Protein AF-A0A2N7YHT2-F1 (afdb_monomer_lite)

Foldseek 3Di:
DVVVVVVVVVVVVVVVVVVVCCLPVPVVCCLVVPVLCVLCPPPDPPDPSNVVSVVVSVCSSCVVVVVVVVVVVVVVVVVVVVVVVVVVVVVVVVPD

Structure (mmCIF, N/CA/C/O backbone):
data_AF-A0A2N7YHT2-F1
#
_entry.id   AF-A0A2N7YHT2-F1
#
loop_
_atom_site.group_PDB
_atom_site.id
_atom_site.type_symbol
_atom_site.label_atom_id
_atom_site.label_alt_id
_atom_site.label_comp_id
_atom_site.label_asym_id
_atom_site.label_entity_id
_atom_site.label_seq_id
_atom_site.pdbx_PDB_ins_code
_atom_site.Cartn_x
_atom_site.Cartn_y
_atom_site.Cartn_z
_atom_site.occupancy
_atom_site.B_iso_or_equiv
_atom_site.auth_seq_id
_atom_site.auth_comp_id
_atom_site.auth_asym_id
_atom_site.auth_atom_id
_atom_site.pdbx_PDB_model_num
ATOM 1 N N . MET A 1 1 ? -23.168 7.913 23.762 1.00 46.50 1 MET A N 1
ATOM 2 C CA . MET A 1 1 ? -23.184 7.896 22.278 1.00 46.50 1 MET A CA 1
ATOM 3 C C . MET A 1 1 ? -22.158 8.850 21.663 1.00 46.50 1 MET A C 1
ATOM 5 O O . MET A 1 1 ? -21.387 8.365 20.849 1.00 46.50 1 MET A O 1
ATOM 9 N N . LYS A 1 2 ? -22.073 10.132 22.073 1.00 49.06 2 LYS A N 1
ATOM 10 C CA . LYS A 1 2 ? -21.034 11.079 21.593 1.00 49.06 2 LYS A CA 1
ATOM 11 C C . LYS A 1 2 ? -19.592 10.564 21.791 1.00 49.06 2 LYS A C 1
ATOM 13 O O . LYS A 1 2 ? -18.894 10.363 20.809 1.00 49.06 2 LYS A O 1
ATOM 18 N N . ASP A 1 3 ? -19.225 10.142 23.003 1.00 54.88 3 ASP A N 1
ATOM 19 C CA . ASP A 1 3 ? -17.847 9.691 23.295 1.00 54.88 3 ASP A CA 1
ATOM 20 C C . ASP A 1 3 ? -17.379 8.432 22.539 1.00 54.88 3 ASP A C 1
ATOM 22 O O . ASP A 1 3 ? -16.183 8.241 22.319 1.00 54.88 3 ASP A O 1
ATOM 26 N N . HIS A 1 4 ? -18.299 7.538 22.158 1.00 56.88 4 HIS A N 1
ATOM 27 C CA . HIS A 1 4 ? -17.952 6.325 21.404 1.00 56.88 4 HIS A CA 1
ATOM 28 C C . HIS A 1 4 ? -17.737 6.618 19.917 1.00 56.88 4 HIS A C 1
ATOM 30 O O . HIS A 1 4 ? -16.832 6.041 19.314 1.00 56.88 4 HIS A O 1
ATOM 36 N N . ILE A 1 5 ? -18.535 7.527 19.350 1.00 56.28 5 ILE A N 1
ATOM 37 C CA . ILE A 1 5 ? -18.391 7.976 17.962 1.00 56.28 5 ILE A CA 1
ATOM 38 C C . ILE A 1 5 ? -17.085 8.770 17.813 1.00 56.28 5 ILE A C 1
ATOM 40 O O . ILE A 1 5 ? -16.323 8.505 16.885 1.00 56.28 5 ILE A O 1
ATOM 44 N N . ASP A 1 6 ? -16.750 9.627 18.782 1.00 61.44 6 ASP A N 1
ATOM 45 C CA . ASP A 1 6 ? -15.512 10.419 18.755 1.00 61.44 6 ASP A CA 1
ATOM 46 C C . ASP A 1 6 ? -14.254 9.542 18.868 1.00 61.44 6 ASP A C 1
ATOM 48 O O . ASP A 1 6 ? -13.303 9.691 18.097 1.00 61.44 6 ASP A O 1
ATOM 52 N N . LYS A 1 7 ? -14.255 8.541 19.761 1.00 69.56 7 LYS A N 1
ATOM 53 C CA . LYS A 1 7 ? -13.135 7.588 19.891 1.00 69.56 7 LYS A CA 1
ATOM 54 C C . LYS A 1 7 ? -12.960 6.707 18.650 1.00 69.56 7 LYS A C 1
ATOM 56 O O . LYS A 1 7 ? -11.827 6.372 18.303 1.00 69.56 7 LYS A O 1
ATOM 61 N N . ALA A 1 8 ? -14.050 6.320 17.986 1.00 71.50 8 ALA A N 1
ATOM 62 C CA . ALA A 1 8 ? -13.989 5.561 16.737 1.00 71.50 8 ALA A CA 1
ATOM 63 C C . ALA A 1 8 ? -13.475 6.423 15.569 1.00 71.50 8 ALA A C 1
ATOM 65 O O . ALA A 1 8 ? -12.625 5.965 14.800 1.00 71.50 8 ALA A O 1
ATOM 66 N N . GLY A 1 9 ? -13.921 7.680 15.486 1.00 69.88 9 GLY A N 1
ATOM 67 C CA . GLY A 1 9 ? -13.457 8.651 14.495 1.00 69.88 9 GLY A CA 1
ATOM 68 C C . GLY A 1 9 ? -11.958 8.933 14.610 1.00 69.88 9 GLY A C 1
ATOM 69 O O . GLY A 1 9 ? -11.238 8.821 13.620 1.00 69.88 9 GLY A O 1
ATOM 70 N N . ILE A 1 10 ? -11.458 9.186 15.825 1.00 79.62 10 ILE A N 1
ATOM 71 C CA . ILE A 1 10 ? -10.026 9.431 16.073 1.00 79.62 10 ILE A CA 1
ATOM 72 C C . ILE A 1 10 ? -9.171 8.231 15.646 1.00 79.62 10 ILE A C 1
ATOM 74 O O . ILE A 1 10 ? -8.139 8.410 15.002 1.00 79.62 10 ILE A O 1
ATOM 78 N N . ARG A 1 11 ? -9.605 6.997 15.941 1.00 76.50 11 ARG A N 1
ATOM 79 C CA . ARG A 1 11 ? -8.893 5.784 15.503 1.00 76.50 11 ARG A CA 1
ATOM 80 C C . ARG A 1 11 ? -8.827 5.686 13.981 1.00 76.50 11 ARG A C 1
ATOM 82 O O . ARG A 1 11 ? -7.753 5.417 13.457 1.00 76.50 11 ARG A O 1
ATOM 89 N N . CYS A 1 12 ? -9.928 5.963 13.280 1.00 79.38 12 CYS A N 1
ATOM 90 C CA . CYS A 1 12 ? -9.944 5.961 11.815 1.00 79.38 12 CYS A CA 1
ATOM 91 C C . CYS A 1 12 ? -8.989 7.007 11.232 1.00 79.38 12 CYS A C 1
ATOM 93 O O . CYS A 1 12 ? -8.247 6.701 10.302 1.00 79.38 12 CYS A O 1
ATOM 95 N N . VAL A 1 13 ? -8.959 8.215 11.804 1.00 79.81 13 VAL A N 1
ATOM 96 C CA . VAL A 1 13 ? -8.042 9.281 11.373 1.00 79.81 13 VAL A CA 1
ATOM 97 C C . VAL A 1 13 ? -6.583 8.874 11.589 1.00 79.81 13 VAL A C 1
ATOM 99 O O . VAL A 1 13 ? -5.776 9.003 10.671 1.00 79.81 13 VAL A O 1
ATOM 102 N N . ILE A 1 14 ? -6.242 8.319 12.757 1.00 86.06 14 ILE A N 1
ATOM 103 C CA . ILE A 1 14 ? -4.883 7.832 13.043 1.00 86.06 14 ILE A CA 1
ATOM 104 C C . ILE A 1 14 ? -4.489 6.723 12.062 1.00 86.06 14 ILE A C 1
ATOM 106 O O . ILE A 1 14 ? -3.393 6.762 11.507 1.00 86.06 14 ILE A O 1
ATOM 110 N N . THR A 1 15 ? -5.375 5.759 11.802 1.00 85.38 15 THR A N 1
ATOM 111 C CA . THR A 1 15 ? -5.120 4.684 10.834 1.00 85.38 15 THR A CA 1
ATOM 112 C C . THR A 1 15 ? -4.938 5.227 9.418 1.00 85.38 15 THR A C 1
ATOM 114 O O . THR A 1 15 ? -4.033 4.782 8.717 1.00 85.38 15 THR A O 1
ATOM 117 N N . MET A 1 16 ? -5.735 6.215 9.005 1.00 84.19 16 MET A N 1
ATOM 118 C CA . MET A 1 16 ? -5.602 6.862 7.698 1.00 84.19 16 MET A CA 1
ATOM 119 C C . MET A 1 16 ? -4.247 7.568 7.553 1.00 84.19 16 MET A C 1
ATOM 121 O O . MET A 1 16 ? -3.574 7.393 6.538 1.00 84.19 16 MET A O 1
ATOM 125 N N . ILE A 1 17 ? -3.812 8.307 8.578 1.00 90.62 17 ILE A N 1
ATOM 126 C CA . ILE A 1 17 ? -2.499 8.969 8.595 1.00 90.62 17 ILE A CA 1
ATOM 127 C C . ILE A 1 17 ? -1.373 7.930 8.574 1.00 90.62 17 ILE A C 1
ATOM 129 O O . ILE A 1 17 ? -0.446 8.048 7.777 1.00 90.62 17 ILE A O 1
ATOM 133 N N . ALA A 1 18 ? -1.456 6.889 9.404 1.00 90.31 18 ALA A N 1
ATOM 134 C CA . ALA A 1 18 ? -0.453 5.827 9.445 1.00 90.31 18 ALA A CA 1
ATOM 135 C C . ALA A 1 18 ? -0.335 5.105 8.095 1.00 90.31 18 ALA A C 1
ATOM 137 O O . ALA A 1 18 ? 0.770 4.842 7.626 1.00 90.31 18 ALA A O 1
ATOM 138 N N . PHE A 1 19 ? -1.466 4.838 7.440 1.00 89.75 19 PHE A N 1
ATOM 139 C CA . PHE A 1 19 ? -1.489 4.232 6.117 1.00 89.75 19 PHE A CA 1
ATOM 140 C C . PHE A 1 19 ? -0.889 5.155 5.050 1.00 89.75 19 PHE A C 1
ATOM 142 O O . PHE A 1 19 ? -0.093 4.709 4.229 1.00 89.75 19 PHE A O 1
ATOM 149 N N . PHE A 1 20 ? -1.188 6.454 5.102 1.00 91.00 20 PHE A N 1
ATOM 150 C CA . PHE A 1 20 ? -0.572 7.443 4.218 1.00 91.00 20 PHE A CA 1
ATOM 151 C C . PHE A 1 20 ? 0.954 7.519 4.399 1.00 91.00 20 PHE A C 1
ATOM 153 O O . PHE A 1 20 ? 1.699 7.526 3.416 1.00 91.00 20 PHE A O 1
ATOM 160 N N . LEU A 1 21 ? 1.437 7.514 5.645 1.00 93.62 21 LEU A N 1
ATOM 161 C CA . LEU A 1 21 ? 2.870 7.485 5.947 1.00 93.62 21 LEU A CA 1
ATOM 162 C C . LEU A 1 21 ? 3.520 6.189 5.458 1.00 93.62 21 LEU A C 1
ATOM 164 O O . LEU A 1 21 ? 4.582 6.235 4.846 1.00 93.62 21 LEU A O 1
ATOM 168 N N . PHE A 1 22 ? 2.869 5.040 5.648 1.00 93.44 22 PHE A N 1
ATOM 169 C CA . PHE A 1 22 ? 3.341 3.773 5.091 1.00 93.44 22 PHE A CA 1
ATOM 170 C C . PHE A 1 22 ? 3.457 3.839 3.562 1.00 93.44 22 PHE A C 1
ATOM 172 O O . PHE A 1 22 ? 4.497 3.479 3.010 1.00 93.44 22 PHE A O 1
ATOM 179 N N . LEU A 1 23 ? 2.429 4.344 2.873 1.00 92.81 23 LEU A N 1
ATOM 180 C CA . LEU A 1 23 ? 2.433 4.453 1.415 1.00 92.81 23 LEU A CA 1
ATOM 181 C C . LEU A 1 23 ? 3.560 5.350 0.895 1.00 92.81 23 LEU A C 1
ATOM 183 O O . LEU A 1 23 ? 4.181 5.033 -0.114 1.00 92.81 23 LEU A O 1
ATOM 187 N N . THR A 1 24 ? 3.825 6.465 1.569 1.00 90.75 24 THR A N 1
ATOM 188 C CA . THR A 1 24 ? 4.780 7.480 1.101 1.00 90.75 24 THR A CA 1
ATOM 189 C C . THR A 1 24 ? 6.220 7.204 1.526 1.00 90.75 24 THR A C 1
ATOM 191 O O . THR A 1 24 ? 7.128 7.403 0.726 1.00 90.75 24 THR A O 1
ATOM 194 N N . ILE A 1 25 ? 6.441 6.730 2.754 1.00 95.12 25 ILE A N 1
ATOM 195 C CA . ILE A 1 25 ? 7.779 6.554 3.343 1.00 95.12 25 ILE A CA 1
ATOM 196 C C . ILE A 1 25 ? 8.321 5.144 3.104 1.00 95.12 25 ILE A C 1
ATOM 198 O O . ILE A 1 25 ? 9.530 4.964 2.995 1.00 95.12 25 ILE A O 1
ATOM 202 N N . VAL A 1 26 ? 7.450 4.136 3.016 1.00 93.56 26 VAL A N 1
ATOM 203 C CA . VAL A 1 26 ? 7.870 2.732 2.895 1.00 93.56 26 VAL A CA 1
ATOM 204 C C . VAL A 1 26 ? 7.540 2.194 1.511 1.00 93.56 26 VAL A C 1
ATOM 206 O O . VAL A 1 26 ? 8.438 1.814 0.760 1.00 93.56 26 VAL A O 1
ATOM 209 N N . TRP A 1 27 ? 6.261 2.193 1.138 1.00 94.25 27 TRP A N 1
ATOM 210 C CA . TRP A 1 27 ? 5.817 1.554 -0.098 1.00 94.25 27 TRP A CA 1
ATOM 211 C C . TRP A 1 27 ? 6.288 2.291 -1.353 1.00 94.25 27 TRP A C 1
ATOM 213 O O . TRP A 1 27 ? 6.779 1.655 -2.277 1.00 94.25 27 TRP A O 1
ATOM 223 N N . GLY A 1 28 ? 6.198 3.622 -1.383 1.00 90.06 28 GLY A N 1
ATOM 224 C CA . GLY A 1 28 ? 6.648 4.448 -2.504 1.00 90.06 28 GLY A CA 1
ATOM 225 C C . GLY A 1 28 ? 8.126 4.223 -2.848 1.00 90.06 28 GLY A C 1
ATOM 226 O O . GLY A 1 28 ? 8.428 3.933 -4.010 1.00 90.06 28 GLY A O 1
ATOM 227 N N . PRO A 1 29 ? 9.049 4.280 -1.866 1.00 93.19 29 PRO A N 1
ATOM 228 C CA . PRO A 1 29 ? 10.458 3.967 -2.085 1.00 93.19 29 PRO A CA 1
ATOM 229 C C . PRO A 1 29 ? 10.705 2.522 -2.515 1.00 93.19 29 PRO A C 1
ATOM 231 O O . PRO A 1 29 ? 11.429 2.312 -3.485 1.00 93.19 29 PRO A O 1
ATOM 234 N N . ILE A 1 30 ? 10.066 1.534 -1.877 1.00 93.31 30 ILE A N 1
ATOM 235 C CA . ILE A 1 30 ? 10.164 0.124 -2.300 1.00 93.31 30 ILE A CA 1
ATOM 236 C C . ILE A 1 30 ? 9.706 -0.030 -3.754 1.00 93.31 30 ILE A C 1
ATOM 238 O O . ILE A 1 30 ? 10.386 -0.667 -4.562 1.00 93.31 30 ILE A O 1
ATOM 242 N N . ASN A 1 31 ? 8.586 0.601 -4.113 1.00 92.00 31 ASN A N 1
ATOM 243 C CA . ASN A 1 31 ? 8.056 0.528 -5.461 1.00 92.00 31 ASN A CA 1
ATOM 244 C C . ASN A 1 31 ? 8.998 1.187 -6.474 1.00 92.00 31 ASN A C 1
ATOM 246 O O . ASN A 1 31 ? 9.200 0.672 -7.564 1.00 92.00 31 ASN A O 1
ATOM 250 N N . THR A 1 32 ? 9.590 2.323 -6.120 1.00 89.06 32 THR A N 1
ATOM 251 C CA . THR A 1 32 ? 10.446 3.094 -7.032 1.00 89.06 32 THR A CA 1
ATOM 252 C C . THR A 1 32 ? 11.822 2.460 -7.215 1.00 89.06 32 THR A C 1
ATOM 254 O O . THR A 1 32 ? 12.329 2.419 -8.331 1.00 89.06 32 THR A O 1
ATOM 257 N N . ILE A 1 33 ? 12.430 1.968 -6.135 1.00 92.62 33 ILE A N 1
ATOM 258 C CA . ILE A 1 33 ? 13.809 1.464 -6.144 1.00 92.62 33 ILE A CA 1
ATOM 259 C C . ILE A 1 33 ? 13.865 0.008 -6.607 1.00 92.62 33 ILE A C 1
ATOM 261 O O . ILE A 1 33 ? 14.841 -0.387 -7.238 1.00 92.62 33 ILE A O 1
ATOM 265 N N . TRP A 1 34 ? 12.839 -0.790 -6.306 1.00 91.88 34 TRP A N 1
ATOM 266 C CA . TRP A 1 34 ? 12.892 -2.232 -6.539 1.00 91.88 34 TRP A CA 1
ATOM 267 C C . TRP A 1 34 ? 11.849 -2.717 -7.543 1.00 91.88 34 TRP A C 1
ATOM 269 O O . TRP A 1 34 ? 12.204 -3.284 -8.575 1.00 91.88 34 TRP A O 1
ATOM 279 N N . VAL A 1 35 ? 10.567 -2.457 -7.277 1.00 89.56 35 VAL A N 1
ATOM 280 C CA . VAL A 1 35 ? 9.459 -3.002 -8.081 1.00 89.56 35 VAL A CA 1
ATOM 281 C C . VAL A 1 35 ? 9.448 -2.423 -9.496 1.00 89.56 35 VAL A C 1
ATOM 283 O O . VAL A 1 35 ? 9.343 -3.165 -10.466 1.00 89.56 35 VAL A O 1
ATOM 286 N N . GLY A 1 36 ? 9.583 -1.104 -9.626 1.00 88.06 36 GLY A N 1
ATOM 287 C CA . GLY A 1 36 ? 9.583 -0.401 -10.903 1.00 88.06 36 GLY A CA 1
ATOM 288 C C . GLY A 1 36 ? 10.675 -0.929 -11.833 1.00 88.06 36 GLY A C 1
ATOM 289 O O . GLY A 1 36 ? 10.338 -1.436 -12.901 1.00 88.06 36 GLY A O 1
ATOM 290 N N . PRO A 1 37 ? 11.960 -0.879 -11.442 1.00 90.50 37 PRO A N 1
ATOM 291 C CA . PRO A 1 37 ? 13.050 -1.396 -12.265 1.00 90.50 37 PRO A CA 1
ATOM 292 C C . PRO A 1 37 ? 12.852 -2.850 -12.698 1.00 90.50 37 PRO A C 1
ATOM 294 O O . PRO A 1 37 ? 13.084 -3.156 -13.861 1.00 90.50 37 PRO A O 1
ATOM 297 N N . TRP A 1 38 ? 12.347 -3.709 -11.807 1.00 90.94 38 TRP A N 1
ATOM 298 C CA . TRP A 1 38 ? 12.033 -5.101 -12.133 1.00 90.94 38 TRP A CA 1
ATOM 299 C C . TRP A 1 38 ? 10.905 -5.236 -13.172 1.00 90.94 38 TRP A C 1
ATOM 301 O O . TRP A 1 38 ? 10.997 -6.036 -14.096 1.00 90.94 38 TRP A O 1
ATOM 311 N N . ILE A 1 39 ? 9.848 -4.426 -13.071 1.00 89.94 39 ILE A N 1
ATOM 312 C CA . ILE A 1 39 ? 8.705 -4.466 -14.001 1.00 89.94 39 ILE A CA 1
ATOM 313 C C . ILE A 1 39 ? 9.055 -3.902 -15.382 1.00 89.94 39 ILE A C 1
ATOM 315 O O . ILE A 1 39 ? 8.556 -4.392 -16.396 1.00 89.94 39 ILE A O 1
ATOM 319 N N . TYR A 1 40 ? 9.863 -2.843 -15.429 1.00 90.50 40 TYR A N 1
ATOM 320 C CA . TYR A 1 40 ? 10.260 -2.202 -16.685 1.00 90.50 40 TYR A CA 1
ATOM 321 C C . TYR A 1 40 ? 11.511 -2.835 -17.310 1.00 90.50 40 TYR A C 1
ATOM 323 O O . TYR A 1 40 ? 11.962 -2.372 -18.360 1.00 90.50 40 TYR A O 1
ATOM 331 N N . GLU A 1 41 ? 12.070 -3.885 -16.705 1.00 91.00 41 GLU A N 1
ATOM 332 C CA . GLU A 1 41 ? 13.247 -4.575 -17.222 1.00 91.00 41 GLU A CA 1
ATOM 333 C C . GLU A 1 41 ? 12.989 -5.106 -18.642 1.00 91.00 41 GLU A C 1
ATOM 335 O O . GLU A 1 41 ? 11.999 -5.782 -18.919 1.00 91.00 41 GLU A O 1
ATOM 340 N N . GLY A 1 42 ? 13.860 -4.738 -19.586 1.00 86.44 42 GLY A N 1
ATOM 341 C CA . GLY A 1 42 ? 13.726 -5.120 -20.997 1.00 86.44 42 GLY A CA 1
ATOM 342 C C . GLY A 1 42 ? 12.588 -4.430 -21.766 1.00 86.44 42 GLY A C 1
ATOM 343 O O . GLY A 1 42 ? 12.424 -4.682 -22.961 1.00 86.44 42 GLY A O 1
ATOM 344 N N . ALA A 1 43 ? 11.817 -3.534 -21.139 1.00 87.94 43 ALA A N 1
ATOM 345 C CA . ALA A 1 43 ? 10.731 -2.809 -21.793 1.00 87.94 43 ALA A CA 1
ATOM 346 C C . ALA A 1 43 ? 11.215 -1.462 -22.354 1.00 87.94 43 ALA A C 1
ATOM 348 O O . ALA A 1 43 ? 11.444 -0.502 -21.618 1.00 87.94 43 ALA A O 1
ATOM 349 N N . SER A 1 44 ? 11.320 -1.353 -23.682 1.00 88.75 44 SER A N 1
ATOM 350 C CA . SER A 1 44 ? 11.692 -0.089 -24.323 1.00 88.75 44 SER A CA 1
ATOM 351 C C . SER A 1 44 ? 10.609 0.973 -24.135 1.00 88.75 44 SER A C 1
ATOM 353 O O . SER A 1 44 ? 9.414 0.714 -24.315 1.00 88.75 44 SER A O 1
ATOM 355 N N . LEU A 1 45 ? 11.031 2.182 -23.770 1.00 86.44 45 LEU A N 1
ATOM 356 C CA . LEU A 1 45 ? 10.140 3.289 -23.437 1.00 86.44 45 LEU A CA 1
ATOM 357 C C . LEU A 1 45 ? 9.207 3.608 -24.621 1.00 86.44 45 LEU A C 1
ATOM 359 O O . LEU A 1 45 ? 9.646 3.721 -25.762 1.00 86.44 45 LEU A O 1
ATOM 363 N N . GLY A 1 46 ? 7.899 3.694 -24.360 1.00 83.94 46 GLY A N 1
ATOM 364 C CA . GLY A 1 46 ? 6.877 3.947 -25.388 1.00 83.94 46 GLY A CA 1
ATOM 365 C C . GLY A 1 46 ? 6.370 2.713 -26.153 1.00 83.94 46 GLY A C 1
ATOM 366 O O . GLY A 1 46 ? 5.343 2.812 -26.831 1.00 83.94 46 GLY A O 1
ATOM 367 N N . SER A 1 47 ? 7.007 1.546 -26.001 1.00 92.31 47 SER A N 1
ATOM 368 C CA . SER A 1 47 ? 6.533 0.288 -26.595 1.00 92.31 47 SER A CA 1
ATOM 369 C C . SER A 1 47 ? 5.241 -0.229 -25.952 1.00 92.31 47 SER A C 1
ATOM 371 O O . SER A 1 47 ? 4.861 0.154 -24.842 1.00 92.31 47 SER A O 1
ATOM 373 N N . LEU A 1 48 ? 4.568 -1.168 -26.626 1.00 90.81 48 LEU A N 1
ATOM 374 C CA . LEU A 1 48 ? 3.423 -1.879 -26.049 1.00 90.81 48 LEU A CA 1
ATOM 375 C C . LEU A 1 48 ? 3.810 -2.631 -24.760 1.00 90.81 48 LEU A C 1
ATOM 377 O O . LEU A 1 48 ? 3.012 -2.690 -23.826 1.00 90.81 48 LEU A O 1
ATOM 381 N N . ALA A 1 49 ? 5.029 -3.177 -24.695 1.00 90.56 49 ALA A N 1
ATOM 382 C CA . ALA A 1 49 ? 5.550 -3.849 -23.506 1.00 90.56 49 ALA A CA 1
ATOM 383 C C . ALA A 1 49 ? 5.673 -2.872 -22.328 1.00 90.56 49 ALA A C 1
ATOM 385 O O . ALA A 1 49 ? 5.176 -3.160 -21.243 1.00 90.56 49 ALA A O 1
ATOM 386 N N . TRP A 1 50 ? 6.210 -1.673 -22.571 1.00 91.69 50 TRP A N 1
ATOM 387 C CA . TRP A 1 50 ? 6.300 -0.620 -21.558 1.00 91.69 50 TRP A CA 1
ATOM 388 C C . TRP A 1 50 ? 4.926 -0.154 -21.067 1.00 91.69 50 TRP A C 1
ATOM 390 O O . TRP A 1 50 ? 4.730 0.034 -19.871 1.00 91.69 50 TRP A O 1
ATOM 400 N N . ARG A 1 51 ? 3.930 -0.046 -21.958 1.00 90.75 51 ARG A N 1
ATOM 401 C CA . ARG A 1 51 ? 2.550 0.296 -21.560 1.00 90.75 51 ARG A CA 1
ATOM 402 C C . ARG A 1 51 ? 1.915 -0.780 -20.676 1.00 90.75 51 ARG A C 1
ATOM 404 O O . ARG A 1 51 ? 1.248 -0.448 -19.701 1.00 90.75 51 ARG A O 1
ATOM 411 N N . LYS A 1 52 ? 2.129 -2.064 -20.987 1.00 91.56 52 LYS A N 1
ATOM 412 C CA . LYS A 1 52 ? 1.656 -3.182 -20.149 1.00 91.56 52 LYS A CA 1
ATOM 413 C C . LYS A 1 52 ? 2.347 -3.188 -18.783 1.00 91.56 52 LYS A C 1
ATOM 415 O O . LYS A 1 52 ? 1.671 -3.320 -17.766 1.00 91.56 52 LYS A O 1
ATOM 420 N N . ALA A 1 53 ? 3.662 -2.983 -18.771 1.00 91.31 53 ALA A N 1
ATOM 421 C CA . ALA A 1 53 ? 4.466 -2.836 -17.561 1.00 91.31 53 ALA A CA 1
ATOM 422 C C . ALA A 1 53 ? 3.976 -1.658 -16.697 1.00 91.31 53 ALA A C 1
ATOM 424 O O . ALA A 1 53 ? 3.826 -1.798 -15.486 1.00 91.31 53 ALA A O 1
ATOM 425 N N . TRP A 1 54 ? 3.606 -0.534 -17.318 1.00 90.75 54 TRP A N 1
ATOM 426 C CA . TRP A 1 54 ? 3.042 0.622 -16.619 1.00 90.75 54 TRP A CA 1
ATOM 427 C C . TRP A 1 54 ? 1.709 0.315 -15.932 1.00 90.75 54 TRP A C 1
ATOM 429 O O . TRP A 1 54 ? 1.532 0.644 -14.759 1.00 90.75 54 TRP A O 1
ATOM 439 N N . VAL A 1 55 ? 0.797 -0.377 -16.625 1.00 92.25 55 VAL A N 1
ATOM 440 C CA . VAL A 1 55 ? -0.475 -0.824 -16.033 1.00 92.25 55 VAL A CA 1
ATOM 441 C C . VAL A 1 55 ? -0.222 -1.769 -14.855 1.00 92.25 55 VAL A C 1
ATOM 443 O O . VAL A 1 55 ? -0.824 -1.597 -13.797 1.00 92.25 55 VAL A O 1
ATOM 446 N N . LEU A 1 56 ? 0.695 -2.731 -15.002 1.00 91.19 56 LEU A N 1
ATOM 447 C CA . LEU A 1 56 ? 1.048 -3.672 -13.935 1.00 91.19 56 LEU A CA 1
ATOM 448 C C . LEU A 1 56 ? 1.637 -2.959 -12.708 1.00 91.19 56 LEU A C 1
ATOM 450 O O . LEU A 1 56 ? 1.205 -3.209 -11.584 1.00 91.19 56 LEU A O 1
ATOM 454 N N . ASN A 1 57 ? 2.573 -2.033 -12.922 1.00 91.69 57 ASN A N 1
ATOM 455 C CA . ASN A 1 57 ? 3.160 -1.220 -11.859 1.00 91.69 57 ASN A CA 1
ATOM 456 C C . ASN A 1 57 ? 2.097 -0.361 -11.150 1.00 91.69 57 ASN A C 1
ATOM 458 O O . ASN A 1 57 ? 2.122 -0.244 -9.928 1.00 91.69 57 ASN A O 1
ATOM 462 N N . GLY A 1 58 ? 1.125 0.187 -11.888 1.00 88.50 58 GLY A N 1
ATOM 463 C CA . GLY A 1 58 ? -0.010 0.911 -11.307 1.00 88.50 58 GLY A CA 1
ATOM 464 C C . GLY A 1 58 ? -0.864 0.039 -10.379 1.00 88.50 58 GLY A C 1
ATOM 465 O O . GLY A 1 58 ? -1.189 0.456 -9.266 1.00 88.50 58 GLY A O 1
ATOM 466 N N . TRP A 1 59 ? -1.170 -1.195 -10.790 1.00 91.38 59 TRP A N 1
ATOM 467 C CA . TRP A 1 59 ? -1.894 -2.152 -9.946 1.00 91.38 59 TRP A CA 1
ATOM 468 C C . TRP A 1 59 ? -1.119 -2.532 -8.688 1.00 91.38 59 TRP A C 1
ATOM 470 O O . TRP A 1 59 ? -1.704 -2.600 -7.607 1.00 91.38 59 TRP A O 1
ATOM 480 N N . ILE A 1 60 ? 0.193 -2.739 -8.805 1.00 90.44 60 ILE A N 1
ATOM 481 C CA . ILE A 1 60 ? 1.039 -3.054 -7.651 1.00 90.44 60 ILE A CA 1
ATOM 482 C C . ILE A 1 60 ? 1.081 -1.869 -6.687 1.00 90.44 60 ILE A C 1
ATOM 484 O O . ILE A 1 60 ? 0.864 -2.063 -5.491 1.00 90.44 60 ILE A O 1
ATOM 488 N N . LEU A 1 61 ? 1.227 -0.642 -7.193 1.00 88.19 61 LEU A N 1
ATOM 489 C CA . LEU A 1 61 ? 1.201 0.565 -6.368 1.00 88.19 61 LEU A CA 1
ATOM 490 C C . LEU A 1 61 ? -0.122 0.706 -5.593 1.00 88.19 61 LEU A C 1
ATOM 492 O O . LEU A 1 61 ? -0.106 1.073 -4.420 1.00 88.19 61 LEU A O 1
ATOM 496 N N . PHE A 1 62 ? -1.250 0.365 -6.223 1.00 89.25 62 PHE A N 1
ATOM 497 C CA . PHE A 1 62 ? -2.582 0.422 -5.613 1.00 89.25 62 PHE A CA 1
ATOM 498 C C . PHE A 1 62 ? -2.890 -0.758 -4.671 1.00 89.25 62 PHE A C 1
ATOM 500 O O . PHE A 1 62 ? -3.766 -0.659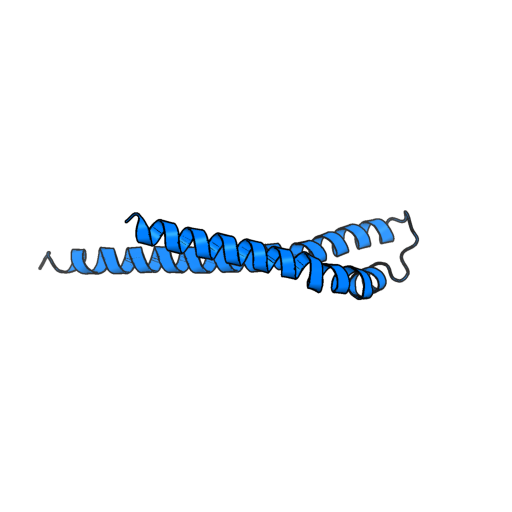 -3.809 1.00 89.25 62 PHE A O 1
ATOM 507 N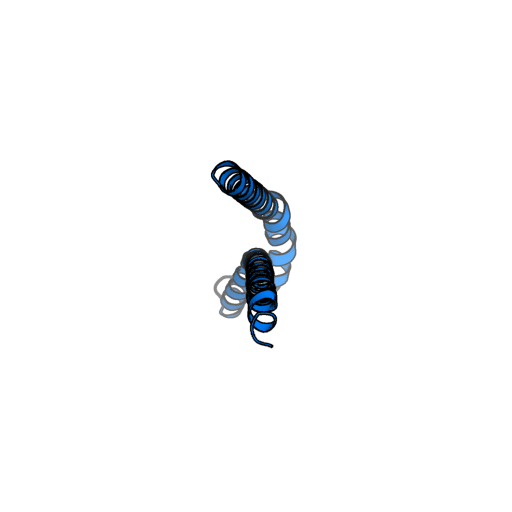 N . SER A 1 63 ? -2.174 -1.877 -4.799 1.00 91.00 63 SER A N 1
ATOM 508 C CA . SER A 1 63 ? -2.497 -3.124 -4.097 1.00 91.00 63 SER A CA 1
ATOM 509 C C . SER A 1 63 ? -2.573 -3.022 -2.564 1.00 91.00 63 SER A C 1
ATOM 511 O O . SER A 1 63 ? -3.522 -3.584 -2.008 1.00 91.00 63 SER A O 1
ATOM 513 N N . PRO A 1 64 ? -1.713 -2.269 -1.842 1.00 89.25 64 PRO A N 1
ATOM 514 C CA . PRO A 1 64 ? -1.833 -2.178 -0.387 1.00 89.25 64 PRO A CA 1
ATOM 515 C C . PRO A 1 64 ? -3.123 -1.474 0.042 1.00 89.25 64 PRO A C 1
ATOM 517 O O . PRO A 1 64 ? -3.692 -1.813 1.077 1.00 89.25 64 PRO A O 1
ATOM 520 N N . ILE A 1 65 ? -3.611 -0.531 -0.774 1.00 89.19 65 ILE A N 1
ATOM 521 C CA . ILE A 1 65 ? -4.880 0.171 -0.549 1.00 89.19 65 ILE A CA 1
ATOM 522 C C . ILE A 1 65 ? -6.025 -0.824 -0.677 1.00 89.19 65 ILE A C 1
ATOM 524 O O . ILE A 1 65 ? -6.828 -0.958 0.243 1.00 89.19 65 ILE A O 1
ATOM 528 N N . ALA A 1 66 ? -6.061 -1.572 -1.780 1.00 89.94 66 ALA A N 1
ATOM 529 C CA . ALA A 1 66 ? -7.097 -2.569 -2.019 1.00 89.94 66 ALA A CA 1
ATOM 530 C C . ALA A 1 66 ? -7.133 -3.649 -0.921 1.00 89.94 66 ALA A C 1
ATOM 532 O O . ALA A 1 66 ? -8.212 -3.991 -0.439 1.00 89.94 66 ALA A O 1
ATOM 533 N N . ILE A 1 67 ? -5.970 -4.144 -0.483 1.00 89.31 67 ILE A N 1
ATOM 534 C CA . ILE A 1 67 ? -5.865 -5.159 0.577 1.00 89.31 67 ILE A CA 1
ATOM 535 C C . ILE A 1 67 ? -6.352 -4.601 1.919 1.00 89.31 67 ILE A C 1
ATOM 537 O O . ILE A 1 67 ? -7.164 -5.242 2.590 1.00 89.31 67 ILE A O 1
ATOM 541 N N . ALA A 1 68 ? -5.902 -3.402 2.301 1.00 86.50 68 ALA A N 1
ATOM 542 C CA . ALA A 1 68 ? -6.303 -2.774 3.557 1.00 86.50 68 ALA A CA 1
ATOM 543 C C . ALA A 1 68 ? -7.813 -2.486 3.590 1.00 86.50 68 ALA A C 1
ATOM 545 O O . ALA A 1 68 ? -8.495 -2.868 4.542 1.00 86.50 68 ALA A O 1
ATOM 546 N N . PHE A 1 69 ? -8.359 -1.885 2.528 1.00 85.75 69 PHE A N 1
ATOM 547 C CA . PHE A 1 69 ? -9.797 -1.635 2.419 1.00 85.75 69 PHE A CA 1
ATOM 548 C C . PHE A 1 69 ? -10.608 -2.933 2.389 1.00 85.75 69 PHE A C 1
ATOM 550 O O . PHE A 1 69 ? -11.619 -3.031 3.084 1.00 85.75 69 PHE A O 1
ATOM 557 N N . GLY A 1 70 ? -10.158 -3.946 1.644 1.00 87.00 70 GLY A N 1
ATOM 558 C CA . GLY A 1 70 ? -10.813 -5.253 1.589 1.00 87.00 70 GLY A CA 1
ATOM 559 C C . GLY A 1 70 ? -10.895 -5.920 2.963 1.00 87.00 70 GLY A C 1
ATOM 560 O O . GLY A 1 70 ? -11.960 -6.396 3.358 1.00 87.00 70 GLY A O 1
ATOM 561 N N . TYR A 1 71 ? -9.806 -5.885 3.736 1.00 85.69 71 TYR A N 1
ATOM 562 C CA . TYR A 1 71 ? -9.786 -6.407 5.103 1.00 85.69 71 TYR A CA 1
ATOM 563 C C . TYR A 1 71 ? -10.713 -5.623 6.048 1.00 85.69 71 TYR A C 1
ATOM 565 O O . TYR A 1 71 ? -11.466 -6.224 6.822 1.00 85.69 71 TYR A O 1
ATOM 573 N N . CYS A 1 72 ? -10.724 -4.290 5.962 1.00 83.44 72 CYS A N 1
ATOM 574 C CA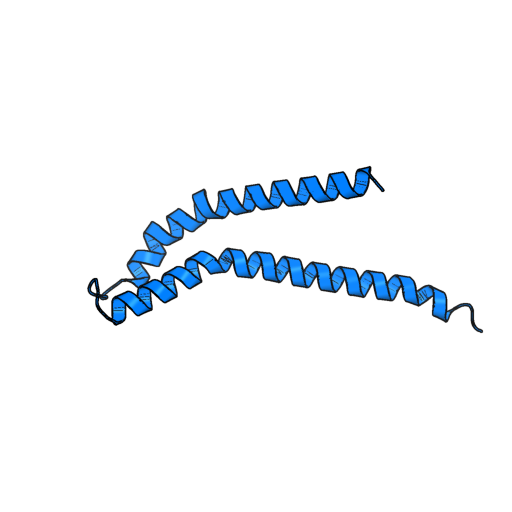 . CYS A 1 72 ? -11.640 -3.444 6.734 1.00 83.44 72 CYS A CA 1
ATOM 575 C C . CYS A 1 72 ? -13.114 -3.750 6.422 1.00 83.44 72 CYS A C 1
ATOM 577 O O . CYS A 1 72 ? -13.914 -3.929 7.339 1.00 83.44 72 CYS A O 1
ATOM 579 N N . LEU A 1 73 ? -13.476 -3.875 5.143 1.00 84.12 73 LEU A N 1
ATOM 580 C CA . LEU A 1 73 ? -14.841 -4.220 4.734 1.00 84.12 73 LEU A CA 1
ATOM 581 C C . LEU A 1 73 ? -15.241 -5.618 5.213 1.00 84.12 73 LEU A C 1
ATOM 583 O O . LEU A 1 73 ? -16.333 -5.794 5.749 1.00 84.12 73 LEU A O 1
ATOM 587 N N . PHE A 1 74 ? -14.350 -6.603 5.077 1.00 85.19 74 PHE A N 1
ATOM 588 C CA . PHE A 1 74 ? -14.602 -7.969 5.537 1.00 85.19 74 PHE A CA 1
ATOM 589 C C . PHE A 1 74 ? -14.834 -8.034 7.052 1.00 85.19 74 PHE A C 1
ATOM 591 O O . PHE A 1 74 ? -15.773 -8.680 7.521 1.00 85.19 74 PHE A O 1
ATOM 598 N N . THR A 1 75 ? -14.004 -7.339 7.830 1.00 82.00 75 THR A N 1
ATOM 599 C CA . THR A 1 75 ? -14.127 -7.309 9.293 1.00 82.00 75 THR A CA 1
ATOM 600 C C . THR A 1 75 ? -15.364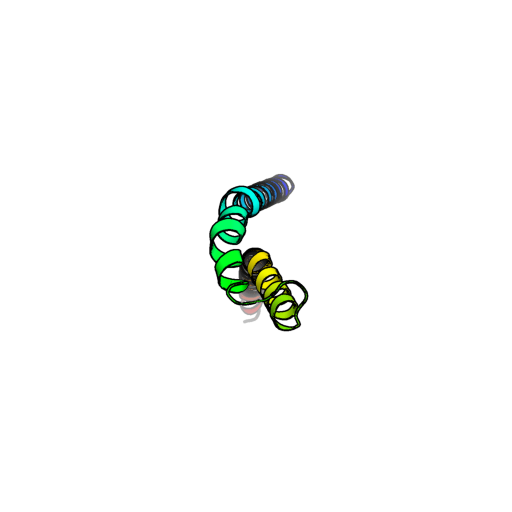 -6.544 9.759 1.00 82.00 75 THR A C 1
ATOM 602 O O . THR A 1 75 ? -16.051 -7.031 10.657 1.00 82.00 75 THR A O 1
ATOM 605 N N . MET A 1 76 ? -15.716 -5.422 9.119 1.00 79.44 76 MET A N 1
ATOM 606 C CA . MET A 1 76 ? -16.977 -4.721 9.389 1.00 79.44 76 MET A CA 1
ATOM 607 C C . MET A 1 76 ? -18.191 -5.586 9.051 1.00 79.44 76 MET A C 1
ATOM 609 O O . MET A 1 76 ? -19.085 -5.719 9.881 1.00 79.44 76 MET A O 1
ATOM 613 N N . ALA A 1 77 ? -18.208 -6.236 7.885 1.00 81.75 77 ALA A N 1
ATOM 614 C CA . ALA A 1 77 ? -19.297 -7.132 7.501 1.00 81.75 77 ALA A CA 1
ATOM 615 C C . ALA A 1 77 ? -19.460 -8.287 8.503 1.00 81.75 77 ALA A C 1
ATOM 617 O O . ALA A 1 77 ? -20.578 -8.630 8.887 1.00 81.75 77 ALA A O 1
ATOM 618 N N . ARG A 1 78 ? -18.348 -8.861 8.981 1.00 84.50 78 ARG A N 1
ATOM 619 C CA . ARG A 1 78 ? -18.367 -9.890 10.029 1.00 84.50 78 ARG A CA 1
ATOM 620 C C . ARG A 1 78 ? -18.889 -9.345 11.363 1.00 84.50 78 ARG A C 1
ATOM 622 O O . ARG A 1 78 ? -19.634 -10.051 12.037 1.00 84.50 78 ARG A O 1
ATOM 629 N N . ALA A 1 79 ? -18.508 -8.127 11.744 1.00 78.31 79 ALA A N 1
ATOM 630 C CA . ALA A 1 79 ? -18.973 -7.491 12.973 1.00 78.31 79 ALA A CA 1
ATOM 631 C C . ALA A 1 79 ? -20.480 -7.194 12.930 1.00 78.31 79 ALA A C 1
ATOM 633 O O . ALA A 1 79 ? -21.170 -7.501 13.896 1.00 78.31 79 ALA A O 1
ATOM 634 N N . ILE A 1 80 ? -20.994 -6.689 11.802 1.00 81.12 80 ILE A N 1
ATOM 635 C CA . ILE A 1 80 ? -22.427 -6.419 11.599 1.00 81.12 80 ILE A CA 1
ATOM 636 C C . ILE A 1 80 ? -23.235 -7.715 11.694 1.00 81.12 80 ILE A C 1
ATOM 638 O O . ILE A 1 80 ? -24.161 -7.788 12.491 1.00 81.12 80 ILE A O 1
ATOM 642 N N . ARG A 1 81 ? -22.831 -8.770 10.969 1.00 81.44 81 ARG A N 1
ATOM 643 C CA . ARG A 1 81 ? -23.506 -10.082 11.036 1.00 81.44 81 ARG A CA 1
ATOM 644 C C . ARG A 1 81 ? -23.516 -10.665 12.450 1.00 81.44 81 ARG A C 1
ATOM 646 O O . ARG A 1 81 ? -24.474 -11.323 12.843 1.00 81.44 81 ARG A O 1
ATOM 653 N N . LYS A 1 82 ? -22.439 -10.449 13.213 1.00 79.94 82 LYS A N 1
ATOM 654 C CA . LYS A 1 82 ? -22.355 -10.897 14.605 1.00 79.94 82 LYS A CA 1
ATOM 655 C C . LYS A 1 82 ? -23.306 -10.099 15.508 1.00 79.94 82 LYS A C 1
ATOM 657 O O . LYS A 1 82 ? -24.044 -10.721 16.266 1.00 79.94 82 LYS A O 1
ATOM 662 N N . ASP A 1 83 ? -23.332 -8.770 15.389 1.00 75.62 83 ASP A N 1
ATOM 663 C CA . ASP A 1 83 ? -24.256 -7.902 16.143 1.00 75.62 83 ASP A CA 1
ATOM 664 C C . ASP A 1 83 ? -25.726 -8.231 15.816 1.00 75.62 83 ASP A C 1
ATOM 666 O O . ASP A 1 83 ? -26.552 -8.343 16.718 1.00 75.62 83 ASP A O 1
ATOM 670 N N . GLU A 1 84 ? -26.055 -8.500 14.547 1.00 75.06 84 GLU A N 1
ATOM 671 C CA . GLU A 1 84 ? -27.385 -8.986 14.142 1.00 75.06 84 GLU A CA 1
ATOM 672 C C . GLU A 1 84 ? -27.746 -10.311 14.833 1.00 75.06 84 GLU A C 1
ATOM 674 O O . GLU A 1 84 ? -28.796 -10.401 15.470 1.00 75.06 84 GLU A O 1
ATOM 679 N N . SER A 1 85 ? -26.853 -11.308 14.804 1.00 74.50 85 SER A N 1
ATOM 680 C CA . SER A 1 85 ? -27.107 -12.611 15.438 1.00 74.50 85 SER A CA 1
ATOM 681 C C . SER A 1 85 ? -27.292 -12.532 16.962 1.00 74.50 85 SER A C 1
ATOM 683 O O . SER A 1 85 ? -28.126 -13.241 17.526 1.00 74.50 85 SER A O 1
ATOM 685 N N . GLU A 1 86 ? -26.557 -11.646 17.642 1.00 76.12 86 GLU A N 1
ATOM 686 C CA . GLU A 1 86 ? -26.663 -11.441 19.093 1.00 76.12 86 GLU A CA 1
ATOM 687 C C . GLU A 1 86 ? -27.942 -10.676 19.476 1.00 76.12 86 GLU A C 1
ATOM 689 O O . GLU A 1 86 ? -28.515 -10.930 20.536 1.00 76.12 86 GLU A O 1
ATOM 694 N N . ARG A 1 87 ? -28.440 -9.789 18.602 1.00 63.81 87 ARG A N 1
ATOM 695 C CA . ARG A 1 87 ? -29.720 -9.078 18.782 1.00 63.81 87 ARG A CA 1
ATOM 696 C C . ARG A 1 87 ? -30.947 -9.940 18.488 1.00 63.81 87 ARG A C 1
ATOM 698 O O . ARG A 1 87 ? -32.008 -9.685 19.061 1.00 63.81 87 ARG A O 1
ATOM 705 N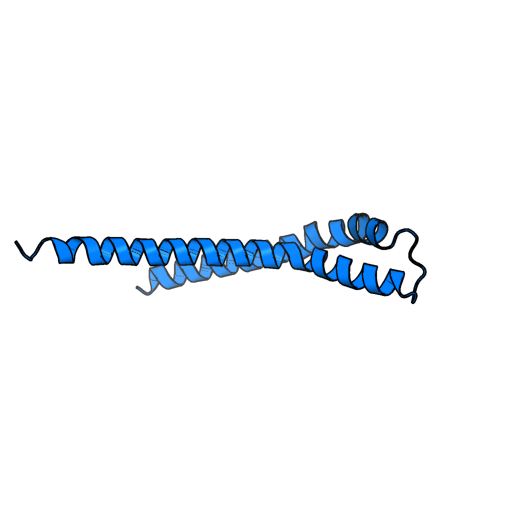 N . GLU A 1 88 ? -30.834 -10.929 17.606 1.00 62.28 88 GLU A N 1
ATOM 706 C CA . GLU A 1 88 ? -31.919 -11.872 17.299 1.00 62.28 88 GLU A CA 1
ATOM 707 C C . GLU A 1 88 ? -32.025 -13.014 18.322 1.00 62.28 88 GLU A C 1
ATOM 709 O O . GLU A 1 88 ? -33.130 -13.473 18.614 1.00 62.28 88 GLU A O 1
ATOM 714 N N . ALA A 1 89 ? -30.912 -13.419 18.944 1.00 59.28 89 ALA A N 1
ATOM 715 C CA . ALA A 1 89 ? -30.866 -14.486 19.948 1.00 59.28 89 ALA A CA 1
ATOM 716 C C . ALA A 1 89 ? -31.844 -14.342 21.144 1.00 59.28 89 ALA A C 1
ATOM 718 O O . ALA A 1 89 ? -32.406 -15.362 21.556 1.00 59.28 89 ALA A O 1
ATOM 719 N N . PRO A 1 90 ? -32.101 -13.149 21.723 1.00 56.84 90 PRO A N 1
ATOM 720 C CA . PRO A 1 90 ? -33.097 -13.016 22.787 1.00 56.84 90 PRO A CA 1
ATOM 721 C C . PRO A 1 90 ? -34.553 -13.072 22.290 1.00 56.84 90 PRO A C 1
ATOM 723 O O . PRO A 1 90 ? -35.420 -13.490 23.051 1.00 56.84 90 PRO A O 1
ATOM 726 N N . ARG A 1 91 ? -34.847 -12.755 21.017 1.00 54.59 91 ARG A N 1
ATOM 727 C CA . ARG A 1 91 ? -36.233 -12.770 20.492 1.00 54.59 91 ARG A CA 1
ATOM 728 C C . ARG A 1 91 ? -36.792 -14.175 20.261 1.00 54.59 91 ARG A C 1
ATOM 730 O O . ARG A 1 91 ? -38.003 -14.342 20.194 1.00 54.59 91 ARG A O 1
ATOM 737 N N . GLY A 1 92 ? -35.930 -15.186 20.158 1.00 50.38 92 GLY A N 1
ATOM 738 C CA . GLY A 1 92 ? -36.339 -16.590 20.053 1.00 50.38 92 GLY A CA 1
ATOM 739 C C . GLY A 1 92 ? -36.675 -17.259 21.392 1.00 50.38 92 GLY A C 1
ATOM 740 O O . GLY A 1 92 ? -37.087 -18.414 21.389 1.00 50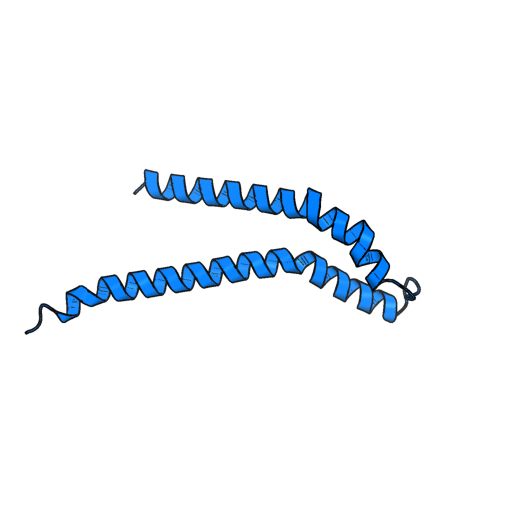.38 92 GLY A O 1
ATOM 741 N N . LYS A 1 93 ? -36.477 -16.577 22.531 1.00 49.44 93 LYS A N 1
ATOM 742 C CA . LYS A 1 93 ? -36.662 -17.154 23.878 1.00 49.44 93 LYS A CA 1
ATOM 743 C C . LYS A 1 93 ? -37.867 -16.615 24.654 1.00 49.44 93 LYS A C 1
ATOM 745 O O . LYS A 1 93 ? -38.154 -17.144 25.718 1.00 49.44 93 LYS A O 1
ATOM 750 N N . GLU A 1 94 ? -38.583 -15.621 24.134 1.00 47.12 94 GLU A N 1
ATOM 751 C CA . GLU A 1 94 ? -39.802 -15.077 24.767 1.00 47.12 94 GLU A CA 1
ATOM 752 C C . GLU A 1 94 ? -41.103 -15.705 24.224 1.00 47.12 94 GLU A C 1
ATOM 754 O O . GLU A 1 94 ? -42.192 -15.193 24.462 1.00 47.12 94 GLU A O 1
ATOM 759 N N . GLY A 1 95 ? -41.004 -16.814 23.483 1.00 52.41 95 GLY A N 1
ATOM 760 C CA . GLY A 1 95 ? -42.132 -17.447 22.792 1.00 52.41 95 GLY A CA 1
ATOM 761 C C . GLY A 1 95 ? -42.305 -18.942 23.059 1.00 52.41 95 GLY A C 1
ATOM 762 O O . GLY A 1 95 ? -42.689 -19.655 22.133 1.00 52.41 95 GLY A O 1
ATOM 763 N N . PHE A 1 96 ? -42.002 -19.425 24.268 1.00 41.75 96 PHE A N 1
ATOM 764 C CA . PHE A 1 96 ? -42.394 -20.770 24.707 1.00 41.75 96 PHE A CA 1
ATOM 765 C C . PHE A 1 96 ? -42.751 -20.798 26.192 1.00 41.75 96 PHE A C 1
ATOM 767 O O . PHE A 1 96 ? -41.989 -20.195 26.981 1.00 41.75 96 PHE A O 1
#

pLDDT: mean 81.41, std 13.68, range [41.75, 95.12]

Sequence (96 aa):
MKDHIDKAGIRCVITMIAFFLFLTIVWGPINTIWVGPWIYEGASLGSLAWRKAWVLNGWILFSPIAIAFGYCLFTMARAIRKDESEREAPRGKEGF

Secondary structure (DSSP, 8-state):
-HHHHHHHHHHHHHHHHHHHHIIIIIIHHHIIIIIHHHHTTT--TTSHHHHHHHHHHHHHHHHHHHHHHHHHHHHHHHHHHHHHHHHHTTTTSS--

Radius of gyration: 22.03 Å; chains: 1; bounding box: 56×32×51 Å